Protein AF-A0A8S1BP21-F1 (afdb_monomer)

pLDDT: mean 82.69, std 15.42, range [52.5, 96.88]

Radius of gyration: 21.16 Å; Cα contacts (8 Å, |Δi|>4): 45; chains: 1; bounding box: 44×25×73 Å

Sequence (109 aa):
LETRITASVKELGELLQKVGGGGAPGAPQPPAHHEADEVLRPLMDILDGSLTMYAESCEKTVLKRLLKELWKVVMKILEKTVVLPPMTDKTMMLKNLTNNAKTWQQMPR

InterPro domains:
  IPR010439 MUN domain [PF06292] (1-100)
  IPR014772 Mammalian uncoordinated homology 13, domain 2 [PS51259] (37-109)
  IPR027080 Protein Unc-13 [PTHR10480] (1-106)

Solvent-accessible surface area (backbone atoms only — not comparable to full-atom values): 6388 Å² total; per-residue (Å²): 108,69,70,56,52,50,51,23,46,49,52,27,41,56,44,50,53,50,71,78,69,66,76,60,94,87,61,87,73,77,60,69,68,59,57,50,52,63,29,45,40,57,45,49,61,57,47,50,60,51,50,52,53,39,66,76,73,40,57,72,74,55,37,57,50,51,54,53,53,49,49,52,51,51,51,54,48,44,40,61,67,61,71,40,70,78,76,64,56,73,66,57,62,50,49,57,55,52,53,54,60,54,54,68,71,68,60,84,131

Organism: Arctia plantaginis (NCBI:txid874455)

Secondary structure (DSSP, 8-state):
-HHHHHHHHHHHHHHHHHHHH---TT--PPPHHHHHHHHHHHHHHHHHHHHHHHHHHS-HHHHHHHHHHHHHHHHHHHIIIIIS-----HHHHHHHHHHHHHHHTTS--

Foldseek 3Di:
DLVQLLVLLLQLQVLVVCLVPPDDPPDDRDDVVVSVCVSCVSNVVVVVVVLVVCVVPDDPVRSVVVVVVVVVSNVVSNCQNHVDDVPPDVVVVVVVVVVVVVVVVPDDD

Structure (mmCIF, N/CA/C/O backbone):
data_AF-A0A8S1BP21-F1
#
_entry.id   AF-A0A8S1BP21-F1
#
loop_
_atom_site.group_PDB
_atom_site.id
_atom_site.type_symbol
_atom_site.label_atom_id
_atom_site.label_alt_id
_atom_site.label_comp_id
_atom_site.label_asym_id
_atom_site.label_entity_id
_atom_site.label_seq_id
_atom_site.pdbx_PDB_ins_code
_atom_site.Cartn_x
_atom_site.Cartn_y
_atom_site.Cartn_z
_atom_site.occupancy
_atom_site.B_iso_or_equiv
_atom_site.auth_seq_id
_atom_site.auth_comp_id
_atom_site.auth_asym_id
_atom_site.auth_atom_id
_atom_site.pdbx_PDB_model_num
ATOM 1 N N . LEU A 1 1 ? -4.449 6.784 0.101 1.00 89.94 1 LEU A N 1
ATOM 2 C CA . LEU A 1 1 ? -3.460 5.728 0.416 1.00 89.94 1 LEU A CA 1
ATOM 3 C C . LEU A 1 1 ? -3.271 4.765 -0.756 1.00 89.94 1 LEU A C 1
ATOM 5 O O . LEU A 1 1 ? -2.141 4.590 -1.179 1.00 89.94 1 LEU A O 1
ATOM 9 N N . GLU A 1 2 ? -4.346 4.234 -1.346 1.00 91.62 2 GLU A N 1
ATOM 10 C CA . GLU A 1 2 ? -4.287 3.310 -2.497 1.00 91.62 2 GLU A CA 1
ATOM 11 C C . GLU A 1 2 ? -3.399 3.788 -3.666 1.00 91.62 2 GLU A C 1
ATOM 13 O O . GLU A 1 2 ? -2.535 3.047 -4.129 1.00 91.62 2 GLU A O 1
ATOM 18 N N . THR A 1 3 ? -3.533 5.047 -4.096 1.00 94.56 3 THR A N 1
ATOM 19 C CA . THR A 1 3 ? -2.689 5.633 -5.156 1.00 94.56 3 THR A CA 1
ATOM 20 C C . THR A 1 3 ? -1.205 5.622 -4.796 1.00 94.56 3 THR A C 1
ATOM 22 O O . THR A 1 3 ? -0.365 5.328 -5.641 1.00 94.56 3 THR A O 1
ATOM 25 N N . ARG A 1 4 ? -0.882 5.907 -3.529 1.00 95.25 4 ARG A N 1
ATOM 26 C CA . ARG A 1 4 ? 0.498 5.900 -3.033 1.00 95.25 4 ARG A CA 1
ATOM 27 C C . ARG A 1 4 ? 1.052 4.478 -2.957 1.00 95.25 4 ARG A C 1
ATOM 29 O O . ARG A 1 4 ? 2.157 4.257 -3.425 1.00 95.25 4 ARG A O 1
ATOM 36 N N . ILE A 1 5 ? 0.259 3.516 -2.472 1.00 95.69 5 ILE A N 1
ATOM 37 C CA . ILE A 1 5 ? 0.616 2.086 -2.499 1.00 95.69 5 ILE A CA 1
ATOM 38 C C . ILE A 1 5 ? 0.882 1.642 -3.940 1.00 95.69 5 ILE A C 1
ATOM 40 O O . ILE A 1 5 ? 1.874 0.980 -4.204 1.00 95.69 5 ILE A O 1
ATOM 44 N N . THR A 1 6 ? 0.033 2.044 -4.887 1.00 94.75 6 THR A N 1
ATOM 45 C CA . THR A 1 6 ? 0.212 1.707 -6.307 1.00 94.75 6 THR A CA 1
ATOM 46 C C . THR A 1 6 ? 1.529 2.248 -6.860 1.00 94.75 6 THR A C 1
ATOM 48 O O . THR A 1 6 ? 2.214 1.534 -7.585 1.00 94.75 6 THR A O 1
ATOM 51 N N . ALA A 1 7 ? 1.897 3.485 -6.518 1.00 95.38 7 ALA A N 1
ATOM 52 C CA . ALA A 1 7 ? 3.179 4.061 -6.915 1.00 95.38 7 ALA A CA 1
ATOM 53 C C . ALA A 1 7 ? 4.362 3.292 -6.299 1.00 95.38 7 ALA A C 1
ATOM 55 O O . ALA A 1 7 ? 5.226 2.842 -7.044 1.00 95.38 7 ALA A O 1
ATOM 56 N N . SER A 1 8 ? 4.342 3.041 -4.985 1.00 96.25 8 SER A N 1
ATOM 57 C CA . SER A 1 8 ? 5.389 2.265 -4.302 1.00 96.25 8 SER A CA 1
ATOM 58 C C . SER A 1 8 ? 5.536 0.845 -4.847 1.00 96.25 8 SER A C 1
ATOM 60 O O . SER A 1 8 ? 6.646 0.349 -4.986 1.00 96.25 8 SER A O 1
ATOM 62 N N . VAL A 1 9 ? 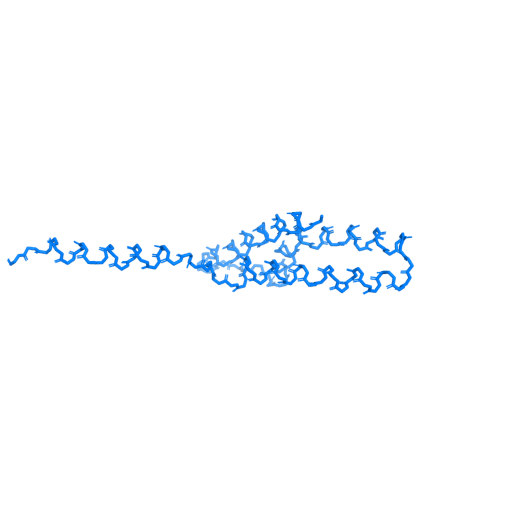4.431 0.170 -5.179 1.00 95.50 9 VAL A N 1
ATOM 63 C CA . VAL A 1 9 ? 4.474 -1.188 -5.744 1.00 95.50 9 VAL A CA 1
ATOM 64 C C . VAL A 1 9 ? 5.028 -1.185 -7.174 1.00 95.50 9 VAL A C 1
ATOM 66 O O . VAL A 1 9 ? 5.687 -2.143 -7.572 1.00 95.50 9 VAL A O 1
ATOM 69 N N . LYS A 1 10 ? 4.797 -0.122 -7.956 1.00 93.56 10 LYS A N 1
ATOM 70 C CA . LYS A 1 10 ? 5.438 0.028 -9.271 1.00 93.56 10 LYS A CA 1
ATOM 71 C C . LYS A 1 10 ? 6.948 0.193 -9.136 1.00 93.56 10 LYS A C 1
ATOM 73 O O . LYS A 1 10 ? 7.676 -0.521 -9.813 1.00 93.56 10 LYS A O 1
ATOM 78 N N . GLU A 1 11 ? 7.392 1.067 -8.237 1.00 95.00 11 GLU A N 1
ATOM 79 C CA . GLU A 1 11 ? 8.815 1.275 -7.943 1.00 95.00 11 GLU A CA 1
ATOM 80 C C . GLU A 1 11 ? 9.481 -0.020 -7.447 1.00 95.00 11 GLU A C 1
ATOM 82 O O . GLU A 1 11 ? 10.526 -0.418 -7.954 1.00 95.00 11 GLU A O 1
ATOM 87 N N . LEU A 1 12 ? 8.820 -0.756 -6.548 1.00 94.81 12 LEU A N 1
ATOM 88 C CA . LEU A 1 12 ? 9.228 -2.101 -6.126 1.00 94.81 12 LEU A CA 1
ATOM 89 C C . LEU A 1 12 ? 9.398 -3.048 -7.326 1.00 94.81 12 LEU A C 1
ATOM 91 O O . LEU A 1 12 ? 10.382 -3.781 -7.409 1.00 94.81 12 LEU A O 1
ATOM 95 N N . GLY A 1 13 ? 8.459 -3.026 -8.278 1.00 91.44 13 GLY A N 1
ATOM 96 C CA . GLY A 1 13 ? 8.547 -3.808 -9.513 1.00 91.44 13 GLY A CA 1
ATOM 97 C C . GLY A 1 13 ? 9.747 -3.429 -10.388 1.00 91.44 13 GLY A C 1
ATOM 98 O O . GLY A 1 13 ? 10.390 -4.305 -10.964 1.00 91.44 13 GLY A O 1
ATOM 99 N N . GLU A 1 14 ? 10.091 -2.143 -10.460 1.00 91.31 14 GLU A N 1
ATOM 100 C CA . GLU A 1 14 ? 11.278 -1.653 -11.174 1.00 91.31 14 GLU A CA 1
ATOM 101 C C . GLU A 1 14 ? 12.580 -2.083 -10.481 1.00 91.31 14 GLU A C 1
ATOM 103 O O . GLU A 1 14 ? 13.543 -2.458 -11.153 1.00 91.31 14 GLU A O 1
ATOM 108 N N . LEU A 1 15 ? 12.613 -2.082 -9.143 1.00 91.50 15 LEU A N 1
ATOM 109 C CA . LEU A 1 15 ? 13.746 -2.586 -8.360 1.00 91.50 15 LEU A CA 1
ATOM 110 C C . LEU A 1 15 ? 13.940 -4.097 -8.559 1.00 91.50 15 LEU A C 1
ATOM 112 O O . LEU A 1 15 ? 15.066 -4.539 -8.785 1.00 91.50 15 LEU A O 1
ATOM 116 N N . LEU A 1 16 ? 12.855 -4.879 -8.586 1.00 89.12 16 LEU A N 1
ATOM 117 C CA . LEU A 1 16 ? 12.910 -6.319 -8.878 1.00 89.12 16 LEU A CA 1
ATOM 118 C C . LEU A 1 16 ? 13.532 -6.626 -10.243 1.00 89.12 16 LEU A C 1
ATOM 120 O O . LEU A 1 16 ? 14.309 -7.572 -10.371 1.00 89.12 16 LEU A O 1
ATOM 124 N N . GLN A 1 17 ? 13.223 -5.828 -11.268 1.00 85.81 17 GLN A N 1
ATOM 125 C CA . GLN A 1 17 ? 13.809 -6.020 -12.599 1.00 85.81 17 GLN A CA 1
ATOM 126 C C . GLN A 1 17 ? 15.329 -5.813 -12.598 1.00 85.81 17 GLN A C 1
ATOM 128 O O . GLN A 1 17 ? 16.041 -6.490 -13.341 1.00 85.81 17 GLN A O 1
ATOM 133 N N . LYS A 1 18 ? 15.842 -4.916 -11.746 1.00 83.81 18 LYS A N 1
ATOM 134 C CA . LYS A 1 18 ? 17.285 -4.659 -11.620 1.00 83.81 18 LYS A CA 1
ATOM 135 C C . LYS A 1 18 ? 18.022 -5.828 -10.962 1.00 83.81 18 LYS A C 1
ATOM 137 O O . LYS A 1 18 ? 19.106 -6.177 -11.422 1.00 83.81 18 LYS A O 1
ATOM 142 N N . VAL A 1 19 ? 17.408 -6.464 -9.962 1.00 81.25 19 VAL A N 1
ATOM 143 C CA . VAL A 1 19 ? 17.948 -7.653 -9.269 1.00 81.25 19 VAL A CA 1
ATOM 144 C C . VAL A 1 19 ? 18.126 -8.831 -10.237 1.00 81.25 19 VAL A C 1
ATOM 146 O O . VAL A 1 19 ? 19.159 -9.494 -10.242 1.00 81.25 19 VAL A O 1
ATOM 149 N N . GLY A 1 20 ? 17.155 -9.061 -11.127 1.00 65.00 20 GLY A N 1
ATOM 150 C CA . GLY A 1 20 ? 17.199 -10.175 -12.084 1.00 65.00 20 GLY A CA 1
ATOM 151 C C . GLY A 1 20 ? 18.104 -9.974 -13.310 1.00 65.00 20 GLY A C 1
ATOM 152 O O . GLY A 1 20 ? 18.405 -10.950 -13.993 1.00 65.00 20 GLY A O 1
ATOM 153 N N . GLY A 1 21 ? 18.521 -8.740 -13.621 1.00 61.19 21 GLY A N 1
ATOM 154 C CA . GLY A 1 21 ? 19.199 -8.402 -14.886 1.00 61.19 21 GLY A CA 1
ATOM 155 C C . GLY A 1 21 ? 20.671 -7.982 -14.785 1.00 61.19 21 GLY A C 1
ATOM 156 O O . GLY A 1 21 ? 21.306 -7.784 -15.818 1.00 61.19 21 GLY A O 1
ATOM 157 N N . GLY A 1 22 ? 21.218 -7.806 -13.578 1.00 56.16 22 GLY A N 1
ATOM 158 C CA . GLY A 1 22 ? 22.481 -7.077 -13.370 1.00 56.16 22 GLY A CA 1
ATOM 159 C C . GLY A 1 22 ? 23.763 -7.906 -13.219 1.00 56.16 22 GLY A C 1
ATOM 160 O O . GLY A 1 22 ? 24.847 -7.329 -13.144 1.00 56.16 22 GLY A O 1
ATOM 161 N N . GLY A 1 23 ? 23.685 -9.236 -13.149 1.00 58.91 23 GLY A N 1
ATOM 162 C CA . GLY A 1 23 ? 24.855 -10.071 -12.865 1.00 58.91 23 GLY A CA 1
ATOM 163 C C . GLY A 1 23 ? 25.688 -10.389 -14.106 1.00 58.91 23 GLY A C 1
ATOM 164 O O . GLY A 1 23 ? 25.335 -11.286 -14.868 1.00 58.91 23 GLY A O 1
ATOM 165 N N . ALA A 1 24 ? 26.833 -9.723 -14.286 1.00 60.81 24 ALA A N 1
ATOM 166 C CA . ALA A 1 24 ? 27.879 -10.253 -15.162 1.00 60.81 24 ALA A CA 1
ATOM 167 C C . ALA A 1 24 ? 28.321 -11.639 -14.641 1.00 60.81 24 ALA A C 1
ATOM 169 O O . ALA A 1 24 ? 28.471 -11.801 -13.423 1.00 60.81 24 ALA A O 1
ATOM 170 N N . PRO A 1 25 ? 28.541 -12.641 -15.513 1.00 60.84 25 PRO A N 1
ATOM 171 C CA . PRO A 1 25 ? 28.962 -13.966 -15.069 1.00 60.84 25 PRO A CA 1
ATOM 172 C C . PRO A 1 25 ? 30.271 -13.858 -14.273 1.00 60.84 25 PRO A C 1
ATOM 174 O O . PRO A 1 25 ? 31.295 -13.442 -14.808 1.00 60.84 25 PRO A O 1
ATOM 177 N N . GLY A 1 26 ? 30.223 -14.212 -12.984 1.00 63.84 26 GLY A N 1
ATOM 178 C CA . GLY A 1 26 ? 31.383 -14.218 -12.083 1.00 63.84 26 GLY A CA 1
ATOM 179 C C . GLY A 1 26 ? 31.479 -13.067 -11.072 1.00 63.84 26 GLY A C 1
ATOM 180 O O . GLY A 1 26 ? 32.410 -13.073 -10.269 1.00 63.84 26 GLY A O 1
ATOM 181 N N . ALA A 1 27 ? 30.547 -12.107 -11.053 1.00 67.56 27 ALA A N 1
ATOM 182 C CA . ALA A 1 27 ? 30.505 -11.092 -9.996 1.00 67.56 27 ALA A CA 1
ATOM 183 C C . ALA A 1 27 ? 29.867 -11.651 -8.703 1.00 67.56 27 ALA A C 1
ATOM 185 O O . ALA A 1 27 ? 28.836 -12.326 -8.785 1.00 67.56 27 ALA A O 1
ATOM 186 N N . PRO A 1 28 ? 30.432 -11.376 -7.508 1.00 65.69 28 PRO A N 1
ATOM 187 C CA . PRO A 1 28 ? 29.792 -11.734 -6.248 1.00 65.69 28 PRO A CA 1
ATOM 188 C C . PRO A 1 28 ? 28.463 -10.983 -6.129 1.00 65.69 28 PRO A C 1
ATOM 190 O O . PRO A 1 28 ? 28.438 -9.755 -6.068 1.00 65.69 28 PRO A O 1
ATOM 193 N N . GLN A 1 29 ? 27.356 -11.726 -6.137 1.00 69.12 29 GLN A N 1
ATOM 194 C CA . GLN A 1 29 ? 26.034 -11.150 -5.930 1.00 69.12 29 GLN A CA 1
ATOM 195 C C . GLN A 1 29 ? 25.861 -10.780 -4.451 1.00 69.12 29 GLN A C 1
ATOM 197 O O . GLN A 1 29 ? 26.322 -11.531 -3.579 1.00 69.12 29 GLN A O 1
ATOM 202 N N . PRO A 1 30 ? 25.222 -9.638 -4.143 1.00 72.06 30 PRO A N 1
ATOM 203 C CA . PRO A 1 30 ? 24.816 -9.344 -2.780 1.00 72.06 30 PRO A CA 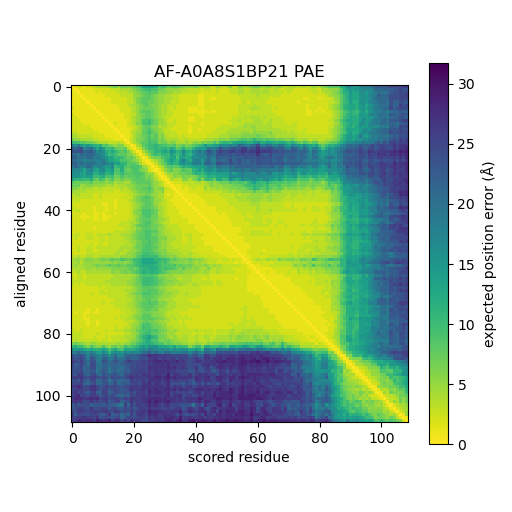1
ATOM 204 C C . PRO A 1 30 ? 23.928 -10.478 -2.244 1.00 72.06 30 PRO A C 1
ATOM 206 O O . PRO A 1 30 ? 23.276 -11.196 -3.004 1.00 72.06 30 PRO A O 1
ATOM 209 N N . PRO A 1 31 ? 23.930 -10.708 -0.925 1.00 79.19 31 PRO A N 1
ATOM 210 C CA . PRO A 1 31 ? 23.137 -11.779 -0.355 1.00 79.19 31 PRO A CA 1
ATOM 211 C C . PRO A 1 31 ? 21.646 -11.479 -0.559 1.00 79.19 31 PRO A C 1
ATOM 213 O O . PRO A 1 31 ? 21.186 -10.381 -0.258 1.00 79.19 31 PRO A O 1
ATOM 216 N N . ALA A 1 32 ? 20.886 -12.478 -1.015 1.00 80.12 32 ALA A N 1
ATOM 217 C CA . ALA A 1 32 ? 19.497 -12.318 -1.461 1.00 80.12 32 ALA A CA 1
ATOM 218 C C . ALA A 1 32 ? 18.552 -11.644 -0.443 1.00 80.12 32 ALA A C 1
ATOM 220 O O . ALA A 1 32 ? 17.556 -11.041 -0.833 1.00 80.12 32 ALA A O 1
ATOM 221 N N . HIS A 1 33 ? 18.853 -11.722 0.859 1.00 83.25 33 HIS A N 1
ATOM 222 C CA . HIS A 1 33 ? 18.086 -11.013 1.889 1.00 83.25 33 HIS A CA 1
ATOM 223 C C . HIS A 1 33 ? 18.193 -9.490 1.740 1.00 83.25 33 HIS A C 1
ATOM 225 O O . HIS A 1 33 ? 17.197 -8.792 1.868 1.00 83.25 33 HIS A O 1
ATOM 231 N N . HIS A 1 34 ? 19.384 -8.985 1.420 1.00 84.50 34 HIS A N 1
ATOM 232 C CA . HIS A 1 34 ? 19.638 -7.558 1.289 1.00 84.50 34 HIS A CA 1
ATOM 233 C C . HIS A 1 34 ? 18.924 -6.988 0.061 1.00 84.50 34 HIS A C 1
ATOM 235 O O . HIS A 1 34 ? 18.293 -5.942 0.142 1.00 84.50 34 HIS A O 1
ATOM 241 N N . GLU A 1 35 ? 18.947 -7.716 -1.059 1.00 87.56 35 GLU A N 1
ATOM 242 C CA . GLU A 1 35 ? 18.199 -7.332 -2.261 1.00 87.56 35 GLU A CA 1
ATOM 243 C C . GLU A 1 35 ? 16.686 -7.333 -2.021 1.00 87.56 35 GLU A C 1
ATOM 245 O O . GLU A 1 35 ? 15.986 -6.446 -2.505 1.00 87.56 35 GLU A O 1
ATOM 250 N N . ALA A 1 36 ? 16.174 -8.295 -1.248 1.00 89.69 36 ALA A N 1
ATOM 251 C CA . ALA A 1 36 ? 14.762 -8.339 -0.891 1.00 89.69 36 ALA A CA 1
ATOM 252 C C . ALA A 1 36 ? 14.346 -7.147 -0.012 1.00 89.69 36 ALA A C 1
ATOM 254 O O . ALA A 1 36 ? 13.293 -6.558 -0.259 1.00 89.69 36 ALA A O 1
ATOM 255 N N . ASP A 1 37 ? 15.164 -6.773 0.976 1.00 91.56 37 ASP A N 1
ATOM 256 C CA . ASP A 1 37 ? 14.934 -5.589 1.814 1.00 91.56 37 ASP A CA 1
ATOM 257 C C . ASP A 1 37 ? 14.892 -4.304 0.976 1.00 91.56 37 ASP A C 1
ATOM 259 O O . ASP A 1 37 ? 13.944 -3.525 1.086 1.00 91.56 37 ASP A O 1
ATOM 263 N N . GLU A 1 38 ? 15.869 -4.115 0.085 1.00 92.12 38 GLU A N 1
ATOM 264 C CA . GLU A 1 38 ? 15.944 -2.942 -0.796 1.00 92.12 38 GLU A CA 1
ATOM 265 C C . GLU A 1 38 ? 14.728 -2.850 -1.727 1.00 92.12 38 GLU A C 1
ATOM 267 O O . GLU A 1 38 ? 14.132 -1.785 -1.884 1.00 92.12 38 GLU A O 1
ATOM 272 N N . VAL A 1 39 ? 14.307 -3.981 -2.299 1.00 94.00 39 VAL A N 1
ATOM 273 C CA . VAL A 1 39 ? 13.112 -4.068 -3.145 1.00 94.00 39 VAL A CA 1
ATOM 274 C C . VAL A 1 39 ? 11.839 -3.728 -2.366 1.00 94.00 39 VAL A C 1
ATOM 276 O O . VAL A 1 39 ? 10.978 -3.010 -2.873 1.00 94.00 39 VAL A O 1
ATOM 279 N N . LEU A 1 40 ? 11.681 -4.257 -1.149 1.00 94.75 40 LEU A N 1
ATOM 280 C CA . LEU A 1 40 ? 10.459 -4.095 -0.354 1.00 94.75 40 LEU A CA 1
ATOM 281 C C . LEU A 1 40 ? 10.334 -2.709 0.290 1.00 94.75 40 LEU A C 1
ATOM 283 O O . LEU A 1 40 ? 9.222 -2.297 0.643 1.00 94.75 40 LEU A O 1
ATOM 287 N N . ARG A 1 41 ? 11.447 -1.983 0.423 1.00 95.44 41 ARG A N 1
ATOM 288 C CA . ARG A 1 41 ? 11.535 -0.719 1.160 1.00 95.44 41 ARG A CA 1
ATOM 289 C C . ARG A 1 41 ? 10.494 0.339 0.771 1.00 95.44 41 ARG A C 1
ATOM 291 O O . ARG A 1 41 ? 9.808 0.820 1.675 1.00 95.44 41 ARG A O 1
ATOM 298 N N . PRO A 1 42 ? 10.255 0.641 -0.524 1.00 95.38 42 PRO A N 1
ATOM 299 C CA . PRO A 1 42 ? 9.296 1.676 -0.921 1.00 95.38 42 PRO A CA 1
ATOM 300 C C . PRO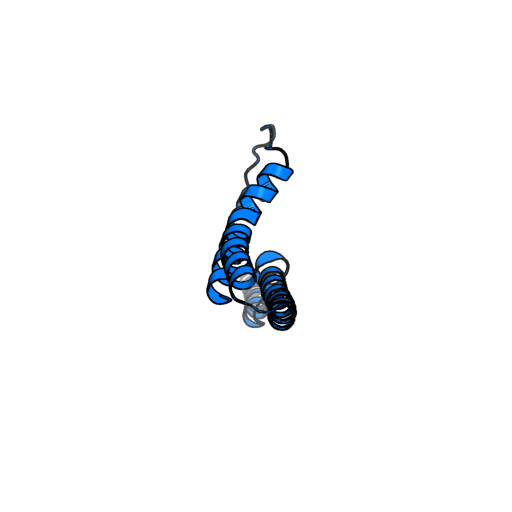 A 1 42 ? 7.862 1.391 -0.458 1.00 95.38 42 PRO A C 1
ATOM 302 O O . PRO A 1 42 ? 7.074 2.313 -0.221 1.00 95.38 42 PRO A O 1
ATOM 305 N N . LEU A 1 43 ? 7.493 0.109 -0.351 1.00 96.00 43 LEU A N 1
ATOM 306 C CA . LEU A 1 43 ? 6.188 -0.311 0.153 1.00 96.00 43 LEU A CA 1
ATOM 307 C C . LEU A 1 43 ? 6.148 -0.264 1.685 1.00 96.00 43 LEU A C 1
ATOM 309 O O . LEU A 1 43 ? 5.169 0.234 2.242 1.00 96.00 43 LEU A O 1
ATOM 313 N N . MET A 1 44 ? 7.194 -0.759 2.355 1.00 96.69 44 MET A N 1
ATOM 314 C CA . MET A 1 44 ? 7.270 -0.791 3.820 1.00 96.69 44 MET A CA 1
ATOM 315 C C . MET A 1 44 ? 7.189 0.608 4.436 1.00 96.69 44 MET A C 1
ATOM 317 O O . MET A 1 44 ? 6.386 0.799 5.344 1.00 96.69 44 MET A O 1
ATOM 321 N N . ASP A 1 45 ? 7.901 1.599 3.893 1.00 95.69 45 ASP A N 1
ATOM 322 C CA . ASP A 1 45 ? 7.915 2.966 4.440 1.00 95.69 45 ASP A CA 1
ATOM 323 C C . ASP A 1 45 ? 6.519 3.624 4.423 1.00 95.69 45 ASP A C 1
ATOM 325 O O . ASP A 1 45 ? 6.107 4.305 5.365 1.00 95.69 45 ASP A O 1
ATOM 329 N N . ILE A 1 46 ? 5.737 3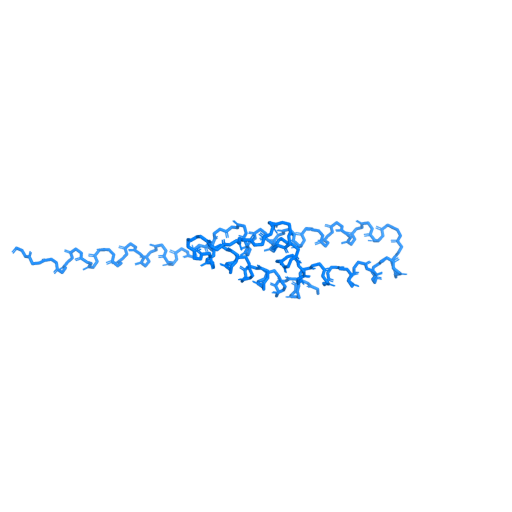.3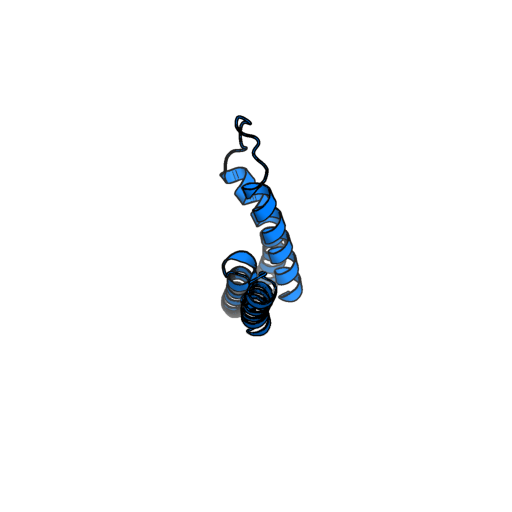97 3.359 1.00 95.31 46 ILE A N 1
ATOM 330 C CA . ILE A 1 46 ? 4.365 3.923 3.265 1.00 95.31 46 ILE A CA 1
ATOM 331 C C . ILE A 1 46 ? 3.414 3.202 4.217 1.00 95.31 46 ILE A C 1
ATOM 333 O O . ILE A 1 46 ? 2.513 3.834 4.790 1.00 95.31 46 ILE A O 1
ATOM 337 N N . LEU A 1 47 ? 3.566 1.883 4.345 1.00 96.00 47 LEU A N 1
ATOM 338 C CA . LEU A 1 47 ? 2.729 1.096 5.239 1.00 96.00 47 LEU A CA 1
ATOM 339 C C . LEU A 1 47 ? 3.022 1.441 6.692 1.00 96.00 47 LEU A C 1
ATOM 341 O O . LEU A 1 47 ? 2.067 1.669 7.423 1.00 96.00 47 LEU A O 1
ATOM 345 N N . ASP A 1 48 ? 4.287 1.571 7.079 1.00 95.69 48 ASP A N 1
ATOM 346 C CA . ASP A 1 48 ? 4.690 1.930 8.437 1.00 95.69 48 ASP A CA 1
ATOM 347 C C . ASP A 1 48 ? 4.081 3.269 8.881 1.00 95.69 48 ASP A C 1
ATOM 349 O O . ASP A 1 48 ? 3.371 3.327 9.889 1.00 95.69 48 ASP A O 1
ATOM 353 N N . GLY A 1 49 ? 4.213 4.319 8.061 1.00 94.56 49 GLY A N 1
ATOM 354 C CA . GLY A 1 49 ? 3.609 5.620 8.369 1.00 94.56 49 GLY A CA 1
ATOM 355 C C . GLY A 1 49 ? 2.078 5.569 8.467 1.00 94.56 49 GLY A C 1
ATOM 356 O O . GLY A 1 49 ? 1.476 6.229 9.316 1.00 94.56 49 GLY A O 1
ATOM 357 N N . SER A 1 50 ? 1.427 4.754 7.632 1.00 94.31 50 SER A N 1
ATOM 358 C CA . SER A 1 50 ? -0.035 4.596 7.673 1.00 94.31 50 SER A CA 1
ATOM 359 C C . SER A 1 50 ? -0.491 3.791 8.894 1.00 94.31 50 SER A C 1
ATOM 361 O O . SER A 1 50 ? -1.462 4.162 9.550 1.00 94.31 50 SER A O 1
ATOM 363 N N . LEU A 1 51 ? 0.208 2.697 9.205 1.00 95.88 51 LEU A N 1
ATOM 364 C CA . LEU A 1 51 ? -0.082 1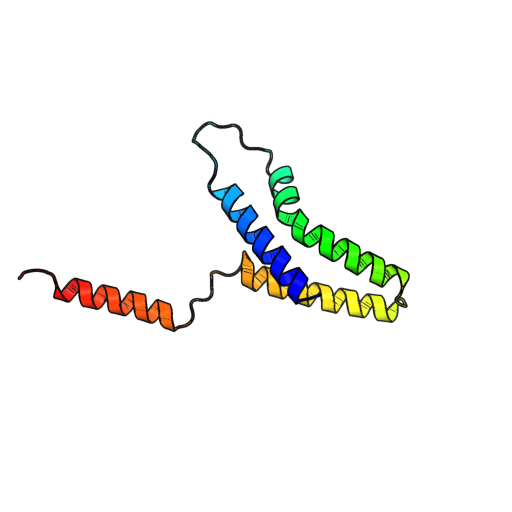.797 10.320 1.00 95.88 51 LEU A CA 1
ATOM 365 C C . LEU A 1 51 ? 0.136 2.481 11.666 1.00 95.88 51 LEU A C 1
ATOM 367 O O . LEU A 1 51 ? -0.717 2.343 12.540 1.00 95.88 51 LEU A O 1
ATOM 371 N N . THR A 1 52 ? 1.217 3.251 11.804 1.00 96.31 52 THR A N 1
ATOM 372 C CA . THR A 1 52 ? 1.500 4.056 12.999 1.00 96.31 52 THR A CA 1
ATOM 373 C C . THR A 1 52 ? 0.370 5.050 13.254 1.00 96.31 52 THR A C 1
ATOM 375 O O . THR A 1 52 ? -0.232 5.034 14.326 1.00 96.31 52 THR A O 1
ATOM 378 N N . MET A 1 53 ? -0.040 5.808 12.231 1.00 95.31 53 MET A N 1
ATOM 379 C CA . MET A 1 53 ? -1.155 6.753 12.352 1.00 95.31 53 MET A CA 1
ATOM 380 C C . MET A 1 53 ? -2.472 6.055 12.744 1.00 95.31 53 MET A C 1
ATOM 382 O O . MET A 1 53 ? -3.242 6.569 13.560 1.00 95.31 53 MET A O 1
ATOM 386 N N . TYR A 1 54 ? -2.746 4.867 12.189 1.00 95.38 54 TYR A N 1
ATOM 387 C CA . TYR A 1 54 ? -3.923 4.084 12.571 1.00 95.38 54 TYR A CA 1
ATOM 388 C C . TYR A 1 54 ? -3.842 3.575 14.011 1.00 95.38 54 TYR A C 1
ATOM 390 O O . TYR A 1 54 ? -4.853 3.601 14.709 1.00 95.38 54 TYR A O 1
ATOM 398 N N . ALA A 1 55 ? -2.672 3.127 14.464 1.00 94.75 55 ALA A N 1
ATOM 399 C CA . ALA A 1 55 ? -2.476 2.640 15.823 1.00 94.75 55 ALA A CA 1
ATOM 400 C C . ALA A 1 55 ? -2.661 3.747 16.873 1.00 94.75 55 ALA A C 1
ATOM 402 O O . ALA A 1 55 ? -3.221 3.482 17.934 1.00 94.75 55 ALA A O 1
ATOM 403 N N . GLU A 1 56 ? -2.245 4.976 16.564 1.00 96.12 56 GLU A N 1
ATOM 404 C CA . GLU A 1 56 ? -2.378 6.130 17.463 1.00 96.12 56 GLU A CA 1
ATOM 405 C C . GLU A 1 56 ? -3.807 6.681 17.525 1.00 96.12 56 GLU A C 1
ATOM 407 O O . GLU A 1 56 ? -4.259 7.121 18.580 1.00 96.12 56 GLU A O 1
ATOM 412 N N . SER A 1 57 ? -4.527 6.667 16.398 1.00 94.19 57 SER A N 1
ATOM 413 C CA . SER A 1 57 ? -5.785 7.418 16.257 1.00 94.19 57 SER A CA 1
ATOM 414 C C . SER A 1 57 ? -7.054 6.560 16.260 1.00 94.19 57 SER A C 1
ATOM 416 O O . SER A 1 57 ? -8.154 7.108 16.330 1.00 94.19 57 SER A O 1
ATOM 418 N N . CYS A 1 58 ? -6.955 5.231 16.132 1.00 94.50 58 CYS A N 1
ATOM 419 C CA . CYS A 1 58 ? -8.127 4.363 15.967 1.00 94.50 58 CYS A CA 1
ATOM 420 C C . CYS A 1 58 ? -8.396 3.472 17.184 1.00 94.50 58 CYS A C 1
ATOM 422 O O . CYS A 1 58 ? -7.505 2.830 17.731 1.00 94.50 58 CYS A O 1
ATOM 424 N N . GLU A 1 59 ? -9.676 3.317 17.534 1.00 96.81 59 GLU A N 1
ATOM 425 C CA . GLU A 1 59 ? -10.111 2.312 18.507 1.00 96.81 59 GLU A CA 1
ATOM 426 C C . GLU A 1 59 ? -9.840 0.885 17.990 1.00 96.81 59 GLU A C 1
ATOM 428 O O . GLU A 1 59 ? -9.903 0.615 16.788 1.00 96.81 59 GLU A O 1
ATOM 433 N N . LYS A 1 60 ? -9.610 -0.072 18.897 1.00 93.81 60 LYS A N 1
ATOM 434 C CA . LYS A 1 60 ? -9.279 -1.478 18.597 1.00 93.81 60 LYS A CA 1
ATOM 435 C C . LYS A 1 60 ? -10.172 -2.130 17.533 1.00 93.81 60 LYS A C 1
ATOM 437 O O . LYS A 1 60 ? -9.682 -2.891 16.695 1.00 93.81 60 LYS A O 1
ATOM 442 N N . THR A 1 61 ? -11.479 -1.874 17.566 1.00 96.81 61 THR A N 1
ATOM 443 C CA . THR A 1 61 ? -12.434 -2.468 16.615 1.00 96.81 61 THR A CA 1
ATOM 444 C C . THR A 1 61 ? -12.299 -1.865 15.214 1.00 96.81 61 THR A C 1
ATOM 446 O O . THR A 1 61 ? -12.356 -2.598 14.221 1.00 96.81 61 THR A O 1
ATOM 449 N N . VAL A 1 62 ? -12.051 -0.556 15.139 1.00 96.75 62 VAL A N 1
ATOM 450 C CA . VAL A 1 62 ? -11.810 0.202 13.907 1.00 96.75 62 VAL A CA 1
ATOM 451 C C . VAL A 1 62 ? -10.458 -0.177 13.317 1.00 96.75 62 VAL A C 1
ATOM 453 O O . VAL A 1 62 ? -10.401 -0.566 12.152 1.00 96.75 62 VAL A O 1
ATOM 456 N N . LEU A 1 63 ? -9.398 -0.190 14.132 1.00 96.62 63 LEU A N 1
ATOM 457 C CA . LEU A 1 63 ? -8.053 -0.595 13.726 1.00 96.62 63 LEU A CA 1
ATOM 458 C C . LEU A 1 63 ? -8.066 -1.993 13.098 1.00 96.62 63 LEU A C 1
ATOM 460 O O . LEU A 1 63 ? -7.568 -2.188 11.993 1.00 96.62 63 LEU A O 1
ATOM 464 N N . LYS A 1 64 ? -8.738 -2.963 13.734 1.00 95.06 64 LYS A N 1
ATOM 465 C CA . LYS A 1 64 ? -8.855 -4.330 13.198 1.00 95.06 64 LYS A CA 1
ATOM 466 C C . LYS A 1 64 ? -9.528 -4.378 11.821 1.00 95.06 64 LYS A C 1
ATOM 468 O O . LYS A 1 64 ? -9.181 -5.235 11.008 1.00 95.06 64 LYS A O 1
ATOM 473 N N . ARG A 1 65 ? -10.503 -3.502 11.556 1.00 96.88 65 ARG A N 1
ATOM 474 C CA . ARG A 1 65 ? -11.164 -3.405 10.243 1.00 96.88 65 ARG A CA 1
ATOM 475 C C . ARG A 1 65 ? -10.260 -2.718 9.221 1.00 96.88 65 ARG A C 1
ATOM 477 O O . ARG A 1 65 ? -10.106 -3.248 8.126 1.00 96.88 65 ARG A O 1
ATOM 484 N N . LEU A 1 66 ? -9.616 -1.614 9.598 1.00 96.19 66 LEU A N 1
ATOM 485 C CA . LEU A 1 66 ? -8.689 -0.879 8.735 1.00 96.19 66 LEU A CA 1
ATOM 486 C C . LEU A 1 66 ? -7.504 -1.741 8.297 1.00 96.19 66 LEU A C 1
ATOM 488 O O . LEU A 1 66 ? -7.202 -1.773 7.111 1.00 96.19 66 LEU A O 1
ATOM 492 N N . LEU A 1 67 ? -6.898 -2.509 9.207 1.00 96.19 67 LEU A N 1
ATOM 493 C CA . LEU A 1 67 ? -5.806 -3.431 8.871 1.00 96.19 67 LEU A CA 1
ATOM 494 C C . LEU A 1 67 ? -6.238 -4.488 7.851 1.00 96.19 67 LEU A C 1
ATOM 496 O O . LEU A 1 67 ? -5.508 -4.774 6.905 1.00 96.19 67 LEU A O 1
ATOM 500 N N . LYS A 1 68 ? -7.441 -5.052 8.019 1.00 95.88 68 LYS A N 1
ATOM 501 C CA . LYS A 1 68 ? -7.983 -6.041 7.078 1.00 95.88 68 LYS A CA 1
ATOM 502 C C . LYS A 1 68 ? -8.202 -5.449 5.690 1.00 95.88 68 LYS A C 1
ATOM 504 O O . LYS A 1 68 ? -7.858 -6.094 4.704 1.00 95.88 68 LYS A O 1
ATOM 509 N N . GLU A 1 69 ? -8.779 -4.255 5.607 1.00 96.56 69 GLU A N 1
ATOM 510 C CA . GLU A 1 69 ? -9.015 -3.598 4.319 1.00 96.56 69 GLU A CA 1
ATOM 511 C C . GLU A 1 69 ? -7.706 -3.131 3.672 1.00 96.56 69 GLU A C 1
ATOM 513 O O . GLU A 1 69 ? -7.508 -3.352 2.479 1.00 96.56 69 GLU A O 1
ATOM 518 N N . LEU A 1 70 ? -6.767 -2.596 4.456 1.00 95.69 70 LEU A N 1
ATOM 519 C CA . LEU A 1 70 ? -5.441 -2.217 3.973 1.00 95.69 70 LEU A CA 1
ATOM 520 C C . LEU A 1 70 ? -4.703 -3.418 3.381 1.00 95.69 70 LEU A C 1
ATOM 522 O O . LEU A 1 70 ? -4.203 -3.338 2.262 1.00 95.69 70 LEU A O 1
ATOM 526 N N . TRP A 1 71 ? -4.691 -4.545 4.096 1.00 96.12 71 TRP A N 1
ATOM 527 C CA . TRP A 1 71 ? -4.075 -5.780 3.618 1.00 96.12 71 TRP A CA 1
ATOM 528 C C . TRP A 1 71 ? -4.660 -6.231 2.277 1.00 96.12 71 TRP A C 1
ATOM 530 O O . TRP A 1 71 ? -3.913 -6.538 1.351 1.00 96.12 71 TRP A O 1
ATOM 540 N N . LYS A 1 72 ? -5.992 -6.213 2.134 1.00 96.75 72 LYS A N 1
ATOM 541 C CA . LYS A 1 72 ? -6.650 -6.551 0.862 1.00 96.75 72 LYS A CA 1
ATOM 542 C C . LYS A 1 72 ? -6.190 -5.646 -0.278 1.00 96.75 72 LYS A C 1
ATOM 544 O O . LYS A 1 72 ? -5.933 -6.142 -1.371 1.00 96.75 72 LYS A O 1
ATOM 549 N N . VAL A 1 73 ? -6.099 -4.338 -0.036 1.00 96.25 73 VAL A N 1
ATOM 550 C CA . VAL A 1 73 ? -5.655 -3.362 -1.042 1.00 96.25 73 VAL A CA 1
ATOM 551 C C . VAL A 1 73 ? -4.205 -3.621 -1.445 1.00 96.25 73 VAL A C 1
ATOM 553 O O . VAL A 1 73 ? -3.923 -3.735 -2.636 1.00 96.25 73 VAL A O 1
ATOM 556 N N . VAL A 1 74 ? -3.305 -3.780 -0.469 1.00 96.19 74 VAL A N 1
ATOM 557 C CA . VAL A 1 74 ? -1.883 -4.071 -0.712 1.00 96.19 74 VAL A CA 1
ATOM 558 C C . VAL A 1 74 ? -1.728 -5.344 -1.537 1.00 96.19 74 VAL A C 1
ATOM 560 O O . VAL A 1 74 ? -1.110 -5.302 -2.599 1.00 96.19 74 VAL A O 1
ATOM 563 N N . MET A 1 75 ? -2.353 -6.444 -1.106 1.00 95.62 75 MET A N 1
ATOM 564 C CA . MET A 1 75 ? -2.262 -7.731 -1.799 1.00 95.62 75 MET A CA 1
ATOM 565 C C . MET A 1 75 ? -2.798 -7.643 -3.226 1.00 95.62 75 MET A C 1
ATOM 567 O O . MET A 1 75 ? -2.144 -8.103 -4.155 1.00 95.62 75 MET A O 1
ATOM 571 N N . LYS A 1 76 ? -3.944 -6.984 -3.429 1.00 94.56 76 LYS A N 1
ATOM 572 C CA . LYS A 1 76 ? -4.550 -6.823 -4.756 1.00 94.56 76 LYS A CA 1
ATOM 573 C C . LYS A 1 76 ? -3.660 -6.039 -5.722 1.00 94.56 76 LYS A C 1
ATOM 575 O O . LYS A 1 76 ? -3.602 -6.369 -6.905 1.00 94.56 76 LYS A O 1
ATOM 580 N N . ILE A 1 77 ? -3.011 -4.978 -5.245 1.00 94.81 77 ILE A N 1
ATOM 581 C CA . ILE A 1 77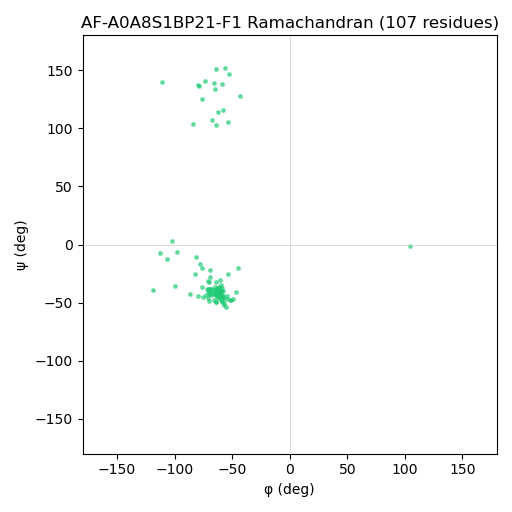 ? -2.114 -4.154 -6.066 1.00 94.81 77 ILE A CA 1
ATOM 582 C C . ILE A 1 77 ? -0.831 -4.923 -6.376 1.00 94.81 77 ILE A C 1
ATOM 584 O O . ILE A 1 77 ? -0.406 -4.943 -7.531 1.00 94.81 77 ILE A O 1
ATOM 588 N N . LEU A 1 78 ? -0.241 -5.565 -5.366 1.00 93.94 78 LEU A N 1
ATOM 589 C CA . LEU A 1 78 ? 0.982 -6.351 -5.501 1.00 93.94 78 LEU A CA 1
ATOM 590 C C . LEU A 1 78 ? 0.787 -7.516 -6.475 1.00 93.94 78 LEU A C 1
ATOM 592 O O . LEU A 1 78 ? 1.578 -7.678 -7.404 1.00 93.94 78 LEU A O 1
ATOM 596 N N . GLU A 1 79 ? -0.325 -8.241 -6.341 1.00 91.88 79 GLU A N 1
ATOM 597 C CA . GLU A 1 79 ? -0.714 -9.303 -7.264 1.00 91.88 79 GLU A CA 1
ATOM 598 C C . GLU A 1 79 ? -0.789 -8.778 -8.704 1.00 91.88 79 GLU A C 1
ATOM 600 O O . GLU A 1 79 ? -0.112 -9.289 -9.587 1.00 91.88 79 GLU A O 1
ATOM 605 N N . LYS A 1 80 ? -1.548 -7.704 -8.947 1.00 89.94 80 LYS A N 1
ATOM 606 C CA . LYS A 1 80 ? -1.764 -7.177 -10.305 1.00 89.94 80 LYS A CA 1
ATOM 607 C C . LYS A 1 80 ? -0.549 -6.536 -10.963 1.00 89.94 80 LYS A C 1
ATOM 609 O O . LYS A 1 80 ? -0.515 -6.464 -12.187 1.00 89.94 80 LYS A O 1
ATOM 614 N N . THR A 1 81 ? 0.368 -5.994 -10.172 1.00 89.38 81 THR A N 1
ATOM 615 C CA . THR A 1 81 ? 1.452 -5.146 -10.689 1.00 89.38 81 THR A CA 1
ATOM 616 C C . THR A 1 81 ? 2.758 -5.915 -10.832 1.00 89.38 81 THR A C 1
ATOM 618 O O . THR A 1 81 ? 3.514 -5.642 -11.758 1.00 89.38 81 THR A O 1
ATOM 621 N N . VAL A 1 82 ? 3.028 -6.852 -9.920 1.00 89.75 82 VAL A N 1
ATOM 622 C CA . VAL A 1 82 ? 4.335 -7.519 -9.816 1.00 89.75 82 VAL A CA 1
ATOM 623 C C . VAL A 1 82 ? 4.231 -9.025 -10.034 1.00 89.75 82 VAL A C 1
ATOM 625 O O . VAL A 1 82 ? 5.104 -9.607 -10.669 1.00 89.75 82 VAL A O 1
ATOM 628 N N . VAL A 1 83 ? 3.182 -9.666 -9.513 1.00 89.88 83 VAL A N 1
ATOM 629 C CA . VAL A 1 83 ? 3.059 -11.135 -9.539 1.00 89.88 83 VAL A CA 1
ATOM 630 C C . VAL A 1 83 ? 2.411 -11.627 -10.828 1.00 89.88 83 VAL A C 1
ATOM 632 O O . VAL A 1 83 ? 2.838 -12.626 -11.403 1.00 89.88 83 VAL A O 1
ATOM 635 N N . LEU A 1 84 ? 1.358 -10.949 -11.280 1.00 83.00 84 LEU A N 1
ATOM 636 C CA . LEU A 1 84 ? 0.672 -11.305 -12.508 1.00 83.00 84 LEU A CA 1
ATOM 637 C C . LEU A 1 84 ? 1.455 -10.771 -13.714 1.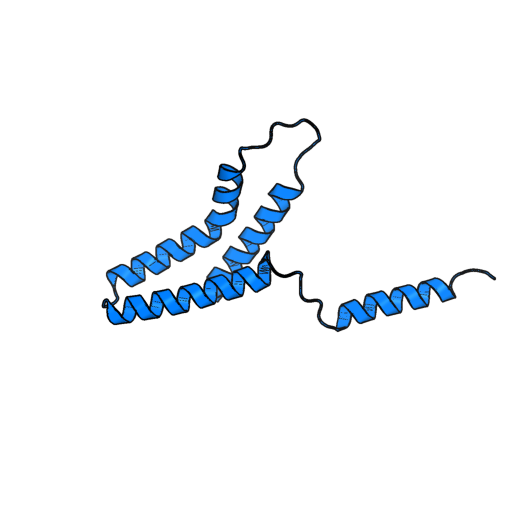00 83.00 84 LEU A C 1
ATOM 639 O O . LEU A 1 84 ? 1.873 -9.610 -13.708 1.00 83.00 84 LEU A O 1
ATOM 643 N N . PRO A 1 85 ? 1.598 -11.570 -14.788 1.00 70.81 85 PRO A N 1
ATOM 644 C CA . PRO A 1 85 ? 2.035 -11.053 -16.077 1.00 70.81 85 PRO A CA 1
ATOM 645 C C . PRO A 1 85 ? 1.142 -9.874 -16.475 1.00 70.81 85 PRO A C 1
ATOM 647 O O . PRO A 1 85 ? -0.055 -9.920 -16.164 1.00 70.81 85 PRO A O 1
ATOM 650 N N . PRO A 1 86 ? 1.663 -8.850 -17.181 1.00 62.97 86 PRO A N 1
ATOM 651 C CA . PRO A 1 86 ? 0.844 -7.748 -17.666 1.00 62.97 86 PRO A CA 1
ATOM 652 C C . PRO A 1 86 ? -0.306 -8.353 -18.457 1.00 62.97 86 PRO A C 1
ATOM 654 O O . PRO A 1 86 ? -0.098 -8.903 -19.543 1.00 62.97 86 PRO A O 1
ATOM 657 N N . MET A 1 87 ? -1.502 -8.337 -17.858 1.00 52.69 87 MET A N 1
ATOM 658 C CA . MET A 1 87 ? -2.654 -9.013 -18.421 1.00 52.69 87 MET A CA 1
ATOM 659 C C . MET A 1 87 ? -2.927 -8.292 -19.718 1.00 52.69 87 MET A C 1
ATOM 661 O O . MET A 1 87 ? -3.328 -7.129 -19.743 1.00 52.69 87 MET A O 1
ATOM 665 N N . THR A 1 88 ? -2.520 -8.954 -20.789 1.00 52.50 88 THR A N 1
ATOM 666 C CA . THR A 1 88 ? -2.432 -8.348 -22.090 1.00 52.50 88 THR A CA 1
ATOM 667 C C . THR A 1 88 ? -3.863 -8.068 -22.469 1.00 52.50 88 THR A C 1
ATOM 669 O O . THR A 1 88 ? -4.637 -8.996 -22.706 1.00 52.50 88 THR A O 1
ATOM 672 N N . ASP A 1 89 ? -4.235 -6.792 -22.445 1.00 56.56 89 ASP A N 1
ATOM 673 C CA . ASP A 1 89 ? -5.490 -6.334 -23.000 1.00 56.56 89 ASP A CA 1
ATOM 674 C C . ASP A 1 89 ? -5.651 -7.058 -24.342 1.00 56.56 89 ASP A C 1
ATOM 676 O O . ASP A 1 89 ? -4.691 -7.104 -25.122 1.00 56.56 89 ASP A O 1
ATOM 680 N N . LYS A 1 90 ? -6.793 -7.722 -24.564 1.00 53.78 90 LYS A N 1
ATOM 681 C CA . LYS A 1 90 ? -7.069 -8.655 -25.683 1.00 53.78 90 LYS A CA 1
ATOM 682 C C . LYS A 1 90 ? -6.590 -8.129 -27.054 1.00 53.78 90 LYS A C 1
ATOM 684 O O . LYS A 1 90 ? -6.334 -8.872 -27.997 1.00 53.78 90 LYS A O 1
ATOM 689 N N . THR A 1 91 ? -6.406 -6.824 -27.128 1.00 55.50 91 THR A N 1
ATOM 690 C CA . THR A 1 91 ? -5.696 -6.044 -28.130 1.00 55.50 91 THR A CA 1
ATOM 691 C C . THR A 1 91 ? -4.255 -6.487 -28.471 1.00 55.50 91 THR A C 1
ATOM 693 O O . THR A 1 91 ? -3.960 -6.570 -29.664 1.00 55.50 91 THR A O 1
ATOM 696 N N . MET A 1 92 ? -3.321 -6.773 -27.539 1.00 55.41 92 MET A N 1
ATOM 697 C CA . MET A 1 92 ? -1.946 -7.137 -27.973 1.00 55.41 92 MET A CA 1
ATOM 698 C C . MET A 1 92 ? -1.766 -8.604 -28.370 1.00 55.41 92 MET A C 1
ATOM 700 O O . MET A 1 92 ? -0.918 -8.892 -29.214 1.00 55.41 92 MET A O 1
ATOM 704 N N . MET A 1 93 ? -2.579 -9.530 -27.855 1.00 61.12 93 MET A N 1
ATOM 705 C CA . MET A 1 93 ? -2.616 -10.897 -28.402 1.00 61.12 93 MET A CA 1
ATOM 706 C C . MET A 1 93 ? -3.089 -10.885 -29.868 1.00 61.12 93 MET A C 1
ATOM 708 O O . MET A 1 93 ? -2.503 -11.560 -30.713 1.00 61.12 93 MET A O 1
ATOM 712 N N . LEU A 1 94 ? -4.052 -10.017 -30.209 1.00 60.06 94 LEU A N 1
ATOM 713 C CA . LEU A 1 94 ? -4.505 -9.820 -31.589 1.00 60.06 94 LEU A CA 1
ATOM 714 C C . LEU A 1 94 ? -3.429 -9.176 -32.484 1.00 60.06 94 LEU A C 1
ATOM 716 O O . LEU A 1 94 ? -3.270 -9.569 -33.643 1.00 60.06 94 LEU A O 1
ATOM 720 N N . LYS A 1 95 ? -2.651 -8.220 -31.955 1.00 58.81 95 LYS A N 1
ATOM 721 C CA . LYS A 1 95 ? -1.526 -7.606 -32.686 1.00 58.81 95 LYS A CA 1
ATOM 722 C C . LYS A 1 95 ? -0.431 -8.622 -33.021 1.00 58.81 95 LYS A C 1
ATOM 724 O O . LYS A 1 95 ? 0.033 -8.639 -34.156 1.00 58.81 95 LYS A O 1
ATOM 729 N N . ASN A 1 96 ? -0.064 -9.497 -32.083 1.00 60.47 96 ASN A N 1
ATOM 730 C CA . ASN A 1 96 ? 0.934 -10.544 -32.330 1.00 60.47 96 ASN A CA 1
ATOM 731 C C . ASN A 1 96 ? 0.472 -11.546 -33.400 1.00 60.47 96 ASN A C 1
ATOM 733 O O . ASN A 1 96 ? 1.245 -11.879 -34.298 1.00 60.47 96 ASN A O 1
ATOM 737 N N . LEU A 1 97 ? -0.803 -11.950 -33.369 1.00 62.66 97 LEU A N 1
ATOM 738 C CA . LEU A 1 97 ? -1.381 -12.837 -34.384 1.00 62.66 97 LEU A CA 1
ATOM 739 C C . LEU A 1 97 ? -1.403 -12.186 -35.781 1.00 62.66 97 LEU A C 1
ATOM 741 O O . LEU A 1 97 ? -1.047 -12.817 -36.775 1.00 62.66 97 LEU A O 1
ATOM 745 N N . THR A 1 98 ? -1.758 -10.900 -35.853 1.00 65.50 98 THR A N 1
ATOM 746 C CA . THR A 1 98 ? -1.820 -10.146 -37.119 1.00 65.50 98 THR A CA 1
ATOM 747 C C . THR A 1 98 ? -0.433 -9.889 -37.713 1.00 65.50 98 THR A C 1
ATOM 749 O O . THR A 1 98 ? -0.259 -9.957 -38.929 1.00 65.50 98 THR A O 1
ATOM 752 N N . ASN A 1 99 ? 0.567 -9.609 -36.873 1.00 61.69 99 ASN A N 1
ATOM 753 C CA . ASN A 1 99 ? 1.940 -9.398 -37.329 1.00 61.69 99 ASN A CA 1
ATOM 754 C C . ASN A 1 99 ? 2.509 -10.669 -37.969 1.00 61.69 99 ASN A C 1
ATOM 756 O O . ASN A 1 99 ? 3.102 -10.588 -39.040 1.00 61.69 99 ASN A O 1
ATOM 760 N N . ASN A 1 100 ? 2.238 -11.838 -37.379 1.00 62.62 100 ASN A N 1
ATOM 761 C CA . ASN A 1 100 ? 2.665 -13.122 -37.931 1.00 62.62 100 ASN A CA 1
ATOM 762 C C . ASN A 1 100 ? 2.009 -13.391 -39.300 1.00 62.62 100 ASN A C 1
ATOM 764 O O . ASN A 1 100 ? 2.697 -13.727 -40.258 1.00 62.62 100 ASN A O 1
ATOM 768 N N . ALA A 1 101 ? 0.702 -13.131 -39.438 1.00 64.81 101 ALA A N 1
ATOM 769 C CA . ALA A 1 101 ? -0.019 -13.286 -40.707 1.00 64.81 101 ALA A CA 1
ATOM 770 C C . ALA A 1 101 ? 0.552 -12.414 -41.845 1.00 64.81 101 ALA A C 1
ATOM 772 O O . ALA A 1 101 ? 0.635 -12.861 -42.988 1.00 64.81 101 ALA A O 1
ATOM 773 N N . LYS A 1 102 ? 0.991 -11.186 -41.538 1.00 61.53 102 LYS A N 1
ATOM 774 C CA . LYS A 1 102 ? 1.629 -10.295 -42.521 1.00 61.53 102 LYS A CA 1
ATOM 775 C C . LYS A 1 102 ? 3.029 -10.761 -42.925 1.00 61.53 102 LYS A C 1
ATOM 777 O O . LYS A 1 102 ? 3.420 -10.539 -44.070 1.00 61.53 102 LYS A O 1
ATOM 782 N N . THR A 1 103 ? 3.773 -11.407 -42.028 1.00 63.84 103 THR A N 1
ATOM 783 C CA . THR A 1 103 ? 5.105 -11.962 -42.323 1.00 63.84 103 THR A CA 1
ATOM 784 C C . THR A 1 103 ? 5.032 -13.082 -43.363 1.00 63.84 103 THR A C 1
ATOM 786 O O . THR A 1 103 ? 5.843 -13.102 -44.285 1.00 63.84 103 THR A O 1
ATOM 789 N N . TRP A 1 104 ? 4.012 -13.945 -43.301 1.00 63.84 104 TRP A N 1
ATOM 790 C CA . TRP A 1 104 ? 3.820 -15.025 -44.284 1.00 63.84 104 TRP A CA 1
ATOM 791 C C . TRP A 1 104 ? 3.430 -14.534 -45.684 1.00 63.84 104 TRP A C 1
ATOM 793 O O . TRP A 1 104 ? 3.660 -15.237 -46.662 1.00 63.84 104 TRP A O 1
ATOM 803 N N . GLN A 1 105 ? 2.875 -13.324 -45.810 1.00 64.50 105 GLN A N 1
ATOM 804 C CA . GLN A 1 105 ? 2.543 -12.734 -47.114 1.00 64.50 105 GLN A CA 1
ATOM 805 C C . GLN A 1 105 ? 3.735 -12.079 -47.826 1.00 64.50 105 GLN A C 1
ATOM 807 O O . GLN A 1 105 ? 3.615 -11.724 -48.994 1.00 64.50 105 GLN A O 1
ATOM 812 N N . GLN A 1 106 ? 4.872 -11.912 -47.145 1.00 65.25 106 GLN A N 1
ATOM 813 C CA . GLN A 1 106 ? 6.076 -11.273 -47.696 1.00 65.25 106 GLN A CA 1
ATOM 814 C C . GLN A 1 106 ? 7.161 -12.276 -48.111 1.00 65.25 106 GLN A C 1
ATOM 816 O O . GLN A 1 106 ? 8.232 -11.862 -48.551 1.00 65.25 106 GLN A O 1
ATOM 821 N N . MET A 1 107 ? 6.909 -13.584 -47.999 1.00 53.62 107 MET A N 1
ATOM 822 C CA . MET A 1 107 ? 7.847 -14.594 -48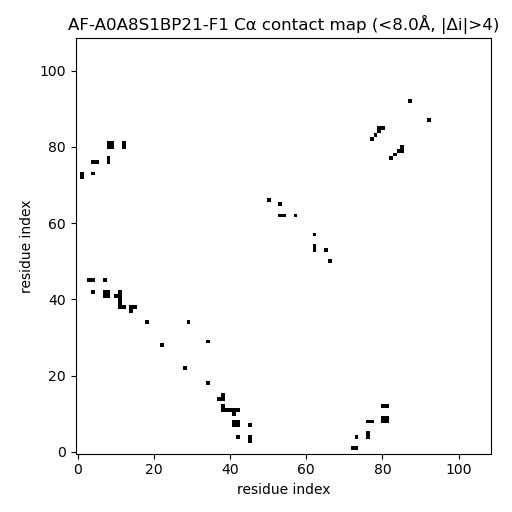.485 1.00 53.62 107 MET A CA 1
ATOM 823 C C . MET A 1 107 ? 7.774 -14.704 -50.020 1.00 53.62 107 MET A C 1
ATOM 825 O O . MET A 1 107 ? 6.681 -14.909 -50.556 1.00 53.62 107 MET A O 1
ATOM 829 N N . PRO A 1 108 ? 8.904 -14.562 -50.741 1.00 64.44 108 PRO A N 1
ATOM 830 C CA . PRO A 1 108 ? 8.934 -14.758 -52.186 1.00 64.44 108 PRO A CA 1
ATOM 831 C C . PRO A 1 108 ? 8.640 -16.228 -52.528 1.00 64.44 108 PRO A C 1
ATOM 833 O O . PRO A 1 108 ? 9.088 -17.129 -51.819 1.00 64.44 108 PRO A O 1
ATOM 836 N N . ARG A 1 109 ? 7.837 -16.431 -53.582 1.00 64.56 109 ARG A N 1
ATOM 837 C CA . ARG A 1 109 ? 7.395 -17.741 -54.088 1.00 64.56 109 ARG A CA 1
ATOM 838 C C . ARG A 1 109 ? 8.532 -18.578 -54.655 1.00 64.56 109 ARG A C 1
ATOM 840 O O . ARG A 1 109 ? 9.395 -17.983 -55.335 1.00 64.56 109 ARG A O 1
#

Nearest PDB structures (foldseek):
  7t7c-assembly1_A  TM=8.718E-01  e=2.753E-04  Rattus norvegicus

Mean predicted aligned error: 10.67 Å